Protein AF-A0AAU9VLU1-F1 (afdb_monomer_lite)

Structure (mmCIF, N/CA/C/O backbone):
data_AF-A0AAU9VLU1-F1
#
_entry.id   AF-A0AAU9VLU1-F1
#
loop_
_atom_site.group_PDB
_atom_site.id
_atom_site.type_symbol
_atom_site.label_atom_id
_atom_site.label_alt_id
_atom_site.label_comp_id
_atom_site.label_asym_id
_atom_site.label_entity_id
_atom_site.label_seq_id
_atom_site.pdbx_PDB_ins_code
_atom_site.Cartn_x
_atom_site.Cartn_y
_atom_site.Cartn_z
_atom_site.occupancy
_atom_site.B_iso_or_equiv
_atom_site.auth_seq_id
_atom_site.auth_comp_id
_atom_site.auth_asym_id
_atom_site.auth_atom_id
_atom_site.pdbx_PDB_model_num
ATOM 1 N N . MET A 1 1 ? -12.026 -41.569 -34.633 1.00 45.94 1 MET A N 1
ATOM 2 C CA . MET A 1 1 ? -11.075 -40.482 -34.944 1.00 45.94 1 MET A CA 1
ATOM 3 C C . MET A 1 1 ? -11.549 -39.286 -34.138 1.00 45.94 1 MET A C 1
ATOM 5 O O . MET A 1 1 ? -12.694 -38.898 -34.316 1.00 45.94 1 MET A O 1
ATOM 9 N N . GLY A 1 2 ? -10.777 -38.897 -33.122 1.00 48.69 2 GLY A N 1
ATOM 10 C CA . GLY A 1 2 ? -11.217 -38.041 -32.017 1.00 48.69 2 GLY A CA 1
ATOM 11 C C . GLY A 1 2 ? -11.363 -36.561 -32.369 1.00 48.69 2 GLY A C 1
ATOM 12 O O . GLY A 1 2 ? -10.713 -36.063 -33.282 1.00 48.69 2 GLY A O 1
ATOM 13 N N . ASP A 1 3 ? -12.244 -35.930 -31.598 1.00 53.78 3 ASP A N 1
ATOM 14 C CA . ASP A 1 3 ? -12.655 -34.528 -31.544 1.00 53.78 3 ASP A CA 1
ATOM 15 C C . ASP A 1 3 ? -11.486 -33.529 -31.450 1.00 53.78 3 ASP A C 1
ATOM 17 O O . ASP A 1 3 ? -10.465 -33.808 -30.815 1.00 53.78 3 ASP A O 1
ATOM 21 N N . SER A 1 4 ? -11.628 -32.350 -32.058 1.00 56.72 4 SER A N 1
ATOM 22 C CA . SER A 1 4 ? -10.764 -31.198 -31.774 1.00 56.72 4 SER A CA 1
ATOM 23 C C . SER A 1 4 ? -11.540 -29.894 -31.945 1.00 56.72 4 SER A C 1
ATOM 25 O O . SER A 1 4 ? -11.464 -29.231 -32.975 1.00 56.72 4 SER A O 1
ATOM 27 N N . GLY A 1 5 ? -12.300 -29.557 -30.904 1.00 48.59 5 GLY A N 1
ATOM 28 C CA . GLY A 1 5 ? -11.859 -28.491 -30.002 1.00 48.59 5 GLY A CA 1
ATOM 29 C C . GLY A 1 5 ? -11.892 -27.062 -30.545 1.00 48.59 5 GLY A C 1
ATOM 30 O O . GLY A 1 5 ? -10.922 -26.573 -31.120 1.00 48.59 5 GLY A O 1
ATOM 31 N N . ASP A 1 6 ? -13.003 -26.395 -30.234 1.00 53.22 6 ASP A N 1
ATOM 32 C CA . ASP A 1 6 ? -13.190 -24.950 -30.076 1.00 53.22 6 ASP A CA 1
ATOM 33 C C . ASP A 1 6 ? -11.903 -24.186 -29.698 1.00 53.22 6 ASP A C 1
ATOM 35 O O . ASP A 1 6 ? -11.268 -24.463 -28.679 1.00 53.22 6 ASP A O 1
ATOM 39 N N . SER A 1 7 ? -11.526 -23.192 -30.505 1.00 49.41 7 SER A N 1
ATOM 40 C CA . SER A 1 7 ? -10.550 -22.174 -30.106 1.00 49.41 7 SER A CA 1
ATOM 41 C C . SER A 1 7 ? -11.283 -20.877 -29.803 1.00 49.41 7 SER A C 1
ATOM 43 O O . SER A 1 7 ? -11.430 -19.993 -30.646 1.00 49.41 7 SER A O 1
ATOM 45 N N . SER A 1 8 ? -11.750 -20.807 -28.560 1.00 53.22 8 SER A N 1
ATOM 46 C CA . SER A 1 8 ? -12.247 -19.615 -27.889 1.00 53.22 8 SER A CA 1
ATOM 47 C C . SER A 1 8 ? -11.274 -18.437 -28.021 1.00 53.22 8 SER A C 1
ATOM 49 O O . SER A 1 8 ? -10.106 -18.498 -27.634 1.00 53.22 8 SER A O 1
ATOM 51 N N . SER A 1 9 ? -11.798 -17.336 -28.555 1.00 54.66 9 SER A N 1
ATOM 52 C CA . SER A 1 9 ? -11.128 -16.045 -28.687 1.00 54.66 9 SER A CA 1
ATOM 53 C C . SER A 1 9 ? -10.957 -15.408 -27.301 1.00 54.66 9 SER A C 1
ATOM 55 O O . SER A 1 9 ? -11.926 -14.937 -26.707 1.00 54.66 9 SER A O 1
ATOM 57 N N . ALA A 1 10 ? -9.740 -15.416 -26.754 1.00 47.88 10 ALA A N 1
ATOM 58 C CA . ALA A 1 10 ? -9.431 -14.739 -25.497 1.00 47.88 10 ALA A CA 1
ATOM 59 C C . ALA A 1 10 ? -8.811 -13.366 -25.786 1.00 47.88 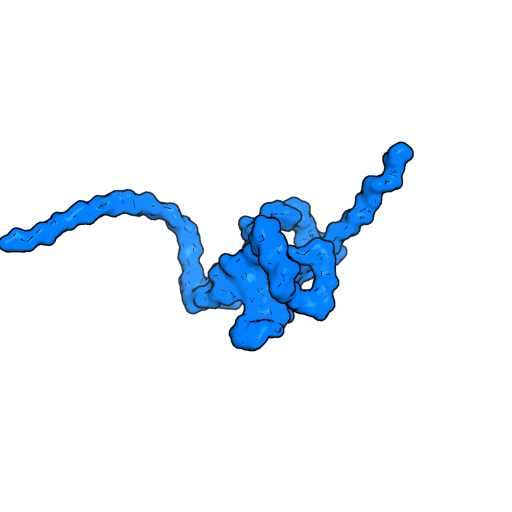10 ALA A C 1
ATOM 61 O O . ALA A 1 10 ? -7.685 -13.263 -26.272 1.00 47.88 10 ALA A O 1
ATOM 62 N N . SER A 1 11 ? -9.573 -12.311 -25.492 1.00 45.94 11 SER A N 1
ATOM 63 C CA . SER A 1 11 ? -9.161 -10.910 -25.584 1.00 45.94 11 SER A CA 1
ATOM 64 C C . SER A 1 11 ? -7.858 -10.645 -24.827 1.00 45.94 11 SER A C 1
ATOM 66 O O . SER A 1 11 ? -7.771 -10.776 -23.605 1.00 45.94 11 SER A O 1
ATOM 68 N N . ASP A 1 12 ? -6.848 -10.235 -25.585 1.00 46.19 12 ASP A N 1
ATOM 69 C CA . ASP A 1 12 ? -5.467 -10.023 -25.167 1.00 46.19 12 ASP A CA 1
ATOM 70 C C . ASP A 1 12 ? -5.329 -8.640 -24.486 1.00 46.19 12 ASP A C 1
ATOM 72 O O . ASP A 1 12 ? -4.821 -7.673 -25.057 1.00 46.19 12 ASP A O 1
ATOM 76 N N . CYS A 1 13 ? -5.833 -8.507 -23.253 1.00 46.66 13 CYS A N 1
ATOM 77 C CA . CYS A 1 13 ? -5.580 -7.337 -22.401 1.00 46.66 13 CYS A CA 1
ATOM 78 C C . CYS A 1 13 ? -4.124 -7.371 -21.908 1.00 46.66 13 CYS A C 1
ATOM 80 O O . CYS A 1 13 ? -3.831 -7.812 -20.796 1.00 46.66 13 CYS A O 1
ATOM 82 N N . ARG A 1 14 ? -3.189 -6.921 -22.751 1.00 46.72 14 ARG A N 1
ATOM 83 C CA . ARG A 1 14 ? -1.751 -6.894 -22.447 1.00 46.72 14 ARG A CA 1
ATOM 84 C C . ARG A 1 14 ? -1.408 -5.832 -21.403 1.00 46.72 14 ARG A C 1
ATOM 86 O O . ARG A 1 14 ? -0.937 -4.745 -21.729 1.00 46.72 14 ARG A O 1
ATOM 93 N N . SER A 1 15 ? -1.577 -6.160 -20.125 1.00 54.78 15 SER A N 1
ATOM 94 C CA . SER A 1 15 ? -0.787 -5.509 -19.077 1.00 54.78 15 SER A CA 1
ATOM 95 C C . SER A 1 15 ? 0.694 -5.868 -19.285 1.00 54.78 15 SER A C 1
ATOM 97 O O . SER A 1 15 ? 0.991 -7.029 -19.577 1.00 54.78 15 SER A O 1
ATOM 99 N N . PRO A 1 16 ? 1.641 -4.917 -19.169 1.00 56.31 16 PRO A N 1
ATOM 100 C CA . PRO A 1 16 ? 3.058 -5.206 -19.359 1.00 56.31 16 PRO A CA 1
ATOM 101 C C . PRO A 1 16 ? 3.512 -6.258 -18.342 1.00 56.31 16 PRO A C 1
ATOM 103 O O . PRO A 1 16 ? 3.607 -5.988 -17.145 1.00 56.31 16 P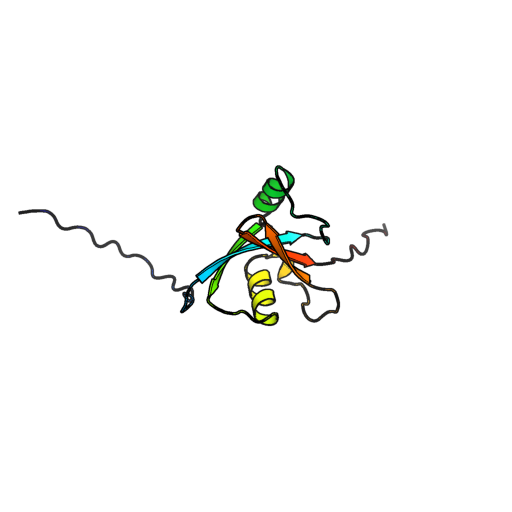RO A O 1
ATOM 106 N N . GLN A 1 17 ? 3.774 -7.476 -18.818 1.00 53.84 17 GLN A N 1
ATOM 107 C CA . GLN A 1 17 ? 4.295 -8.539 -17.968 1.00 53.84 17 GLN A CA 1
ATOM 108 C C . GLN A 1 17 ? 5.748 -8.220 -17.584 1.00 53.84 17 GLN A C 1
ATOM 110 O O . GLN A 1 17 ? 6.563 -7.893 -18.456 1.00 53.84 17 GLN A O 1
ATOM 115 N N . PRO A 1 18 ? 6.106 -8.300 -16.292 1.00 53.09 18 PRO A N 1
ATOM 116 C CA . PRO A 1 18 ? 7.460 -8.008 -15.850 1.00 53.09 18 PRO A CA 1
ATOM 117 C C . PRO A 1 18 ? 8.455 -9.016 -16.445 1.00 53.09 18 PRO A C 1
ATOM 119 O O . PRO A 1 18 ? 8.353 -10.220 -16.221 1.00 53.09 18 PRO A O 1
ATOM 122 N N . LYS A 1 19 ? 9.456 -8.525 -17.187 1.00 52.19 19 LYS A N 1
ATOM 123 C CA . LYS A 1 19 ? 10.571 -9.338 -17.702 1.00 52.19 19 LYS A CA 1
ATOM 124 C C . LYS A 1 19 ? 11.541 -9.664 -16.554 1.00 52.19 19 LYS A C 1
ATOM 126 O O . LYS A 1 19 ? 12.410 -8.860 -16.234 1.00 52.19 19 LYS A O 1
ATOM 131 N N . GLY A 1 20 ? 11.377 -10.817 -15.901 1.00 60.84 20 GLY A N 1
ATOM 132 C CA . GLY A 1 20 ? 12.269 -11.313 -14.838 1.00 60.84 20 GLY A CA 1
ATOM 133 C C . GLY A 1 20 ? 11.544 -12.142 -13.771 1.00 60.84 20 GLY A C 1
ATOM 134 O O . GLY A 1 20 ? 10.331 -12.312 -13.839 1.00 60.84 20 GLY A O 1
ATOM 135 N N . ARG A 1 21 ? 12.271 -12.654 -12.760 1.00 65.44 21 ARG A N 1
ATOM 136 C CA . ARG A 1 21 ? 11.649 -13.325 -11.599 1.00 65.44 21 ARG A CA 1
ATOM 137 C C . ARG A 1 21 ? 10.735 -12.328 -10.877 1.00 65.44 21 ARG A C 1
ATOM 139 O O . ARG A 1 21 ? 11.219 -11.436 -10.177 1.00 65.44 21 ARG A O 1
ATOM 146 N N . SER A 1 22 ? 9.426 -12.468 -11.059 1.00 68.31 22 SER A N 1
ATOM 147 C CA . SER A 1 22 ? 8.429 -11.699 -10.321 1.00 68.31 22 SER A CA 1
ATOM 148 C C . SER A 1 22 ? 8.357 -12.210 -8.889 1.00 68.31 22 SER A C 1
ATOM 150 O O . SER A 1 22 ? 8.194 -13.407 -8.657 1.00 68.31 22 SER A O 1
ATOM 152 N N . THR A 1 23 ? 8.471 -11.312 -7.917 1.00 75.00 23 THR A N 1
ATOM 153 C CA . THR A 1 23 ? 8.193 -11.628 -6.517 1.00 75.00 23 THR A CA 1
ATOM 154 C C . THR A 1 23 ? 6.895 -10.949 -6.117 1.00 75.00 23 THR A C 1
ATOM 156 O O . THR A 1 23 ? 6.774 -9.733 -6.251 1.00 75.00 23 THR A O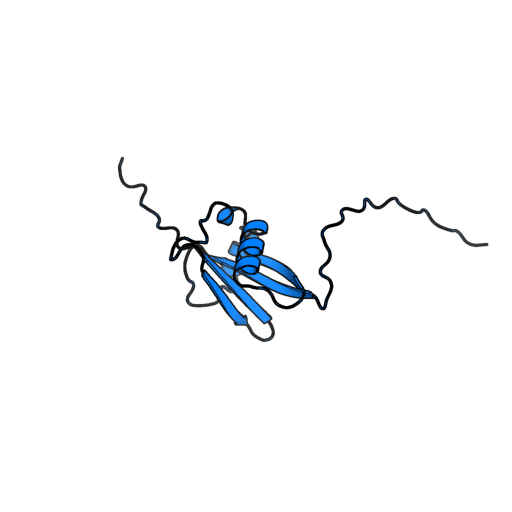 1
ATOM 159 N N . ASN A 1 24 ? 5.948 -11.714 -5.581 1.00 79.94 24 ASN A N 1
ATOM 160 C CA . ASN A 1 24 ? 4.743 -11.143 -4.990 1.00 79.94 24 ASN A CA 1
ATOM 161 C C . ASN A 1 24 ? 5.093 -10.459 -3.672 1.00 79.94 24 ASN A C 1
ATOM 163 O O . ASN A 1 24 ? 5.747 -11.046 -2.803 1.00 79.94 24 ASN A O 1
ATOM 167 N N . LYS A 1 25 ? 4.683 -9.199 -3.541 1.00 82.06 25 LYS A N 1
ATOM 168 C CA . LYS A 1 25 ? 4.833 -8.403 -2.328 1.00 82.06 25 LYS A CA 1
ATOM 169 C C . LYS A 1 25 ? 3.471 -7.942 -1.862 1.00 82.06 25 LYS A C 1
ATOM 171 O O . LYS A 1 25 ? 2.684 -7.437 -2.654 1.00 82.06 25 LYS A O 1
ATOM 176 N N . VAL A 1 26 ? 3.239 -8.050 -0.563 1.00 86.69 26 VAL A N 1
ATOM 177 C CA . VAL A 1 26 ? 2.004 -7.555 0.034 1.00 86.69 26 VAL A CA 1
ATOM 178 C C . VAL A 1 26 ? 2.214 -6.116 0.475 1.00 86.69 26 VAL A C 1
ATOM 180 O O . VAL A 1 26 ? 3.121 -5.833 1.264 1.00 86.69 26 VAL A O 1
ATOM 183 N N . PHE A 1 27 ? 1.371 -5.217 -0.014 1.00 88.31 27 PHE A N 1
ATOM 184 C CA . PHE A 1 27 ? 1.309 -3.826 0.402 1.00 88.31 27 PHE A CA 1
ATOM 185 C C . PHE A 1 27 ? 0.115 -3.608 1.324 1.00 88.31 27 PHE A C 1
ATOM 187 O O . PHE A 1 27 ? -0.991 -4.077 1.052 1.00 88.31 27 PHE A O 1
ATOM 194 N N . ILE A 1 28 ? 0.342 -2.875 2.411 1.00 88.69 28 ILE A N 1
ATOM 195 C CA . ILE A 1 28 ? -0.674 -2.549 3.411 1.00 88.69 28 ILE A CA 1
ATOM 196 C C . ILE A 1 28 ? -0.716 -1.036 3.566 1.00 88.69 28 ILE A C 1
ATOM 198 O O . ILE A 1 28 ? 0.262 -0.438 4.013 1.00 88.69 28 ILE A O 1
ATOM 202 N N . TRP A 1 29 ? -1.847 -0.421 3.237 1.00 88.69 29 TRP A N 1
ATOM 203 C CA . TRP A 1 29 ? -2.060 1.005 3.434 1.00 88.69 29 TRP A CA 1
ATOM 204 C C . TRP A 1 29 ? -2.684 1.297 4.799 1.00 88.69 29 TRP A C 1
ATOM 206 O O . TRP A 1 29 ? -3.784 0.851 5.131 1.00 88.69 29 TRP A O 1
ATOM 216 N N . LEU A 1 30 ? -1.977 2.108 5.581 1.00 85.38 30 LEU A N 1
ATOM 217 C CA . LEU A 1 30 ? -2.402 2.603 6.877 1.00 85.38 30 LEU A CA 1
ATOM 218 C C . LEU A 1 30 ? -2.459 4.135 6.863 1.00 85.38 30 LEU A C 1
ATOM 220 O O . LEU A 1 30 ? -1.572 4.805 6.334 1.00 85.38 30 LEU A O 1
ATOM 224 N N . LYS A 1 31 ? -3.498 4.693 7.489 1.00 78.69 31 LYS A N 1
ATOM 225 C CA . LYS A 1 31 ? -3.630 6.146 7.703 1.00 78.69 31 LYS A CA 1
ATOM 226 C C . LYS A 1 31 ? -2.629 6.691 8.721 1.00 78.69 31 LYS A C 1
ATOM 228 O O . LYS A 1 31 ? -2.355 7.878 8.770 1.00 78.69 31 LYS A O 1
ATOM 233 N N . GLU A 1 32 ? -2.079 5.811 9.544 1.00 75.69 32 GLU A N 1
ATOM 234 C CA . GLU A 1 32 ? -1.111 6.157 10.570 1.00 75.69 32 GLU A CA 1
ATOM 235 C C . GLU A 1 32 ? 0.037 5.158 10.552 1.00 75.69 32 GLU A C 1
ATOM 237 O O . GLU A 1 32 ? -0.084 4.035 10.053 1.00 75.69 32 GLU A O 1
ATOM 242 N N . LYS A 1 33 ? 1.174 5.567 11.109 1.00 72.50 33 LYS A N 1
ATOM 243 C CA . LYS A 1 33 ? 2.316 4.676 11.272 1.00 72.50 33 LYS A CA 1
ATOM 244 C C . LYS A 1 33 ? 1.969 3.609 12.310 1.00 72.50 33 LYS A C 1
ATOM 246 O O . LYS A 1 33 ? 1.887 3.907 13.500 1.00 72.50 33 LYS A O 1
ATOM 251 N N . ALA A 1 34 ? 1.815 2.358 11.883 1.00 68.38 34 ALA A N 1
ATOM 252 C CA . ALA A 1 34 ? 1.621 1.266 12.827 1.00 68.38 34 ALA A CA 1
ATOM 253 C C . ALA A 1 34 ? 2.934 0.852 13.494 1.00 68.38 34 ALA A C 1
ATOM 255 O O . ALA A 1 34 ? 3.982 0.753 12.850 1.00 68.38 34 ALA A O 1
ATOM 256 N N . LYS A 1 35 ? 2.844 0.563 14.796 1.00 71.12 35 LYS A N 1
ATOM 257 C CA . LYS A 1 35 ? 3.938 -0.004 15.600 1.00 71.12 35 LYS A CA 1
ATOM 258 C C . LYS A 1 35 ? 4.185 -1.483 15.281 1.00 71.12 35 LYS A C 1
ATOM 260 O O . LYS A 1 35 ? 5.284 -1.980 15.490 1.00 71.12 35 LYS A O 1
ATOM 265 N N . CYS A 1 36 ? 3.169 -2.183 14.780 1.00 73.06 36 CYS A N 1
ATOM 266 C CA . CYS A 1 36 ? 3.226 -3.598 14.438 1.00 73.06 36 CYS A CA 1
ATOM 267 C C . CYS A 1 36 ? 2.411 -3.900 13.175 1.00 73.06 36 CYS A C 1
ATOM 269 O O . CYS A 1 36 ? 1.524 -3.141 12.785 1.00 73.06 36 CYS A O 1
ATOM 271 N N . THR A 1 37 ? 2.706 -5.030 12.533 1.00 78.44 37 THR A N 1
ATOM 272 C CA . THR A 1 37 ? 1.894 -5.540 11.427 1.00 78.44 37 THR A CA 1
ATOM 273 C C . THR A 1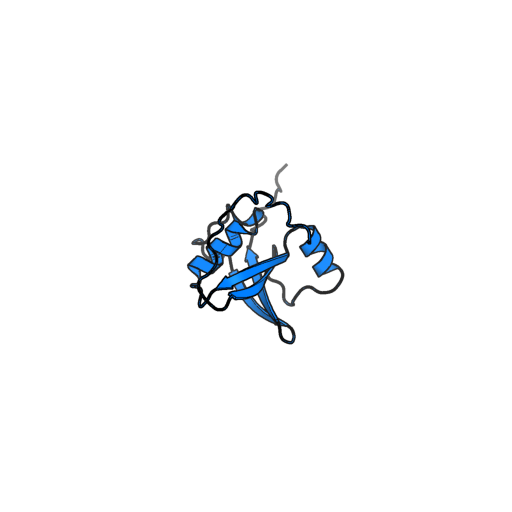 37 ? 0.485 -5.894 11.929 1.00 78.44 37 THR A C 1
ATOM 275 O O . THR A 1 37 ? 0.383 -6.680 12.875 1.00 78.44 37 THR A O 1
ATOM 278 N N . PRO A 1 38 ? -0.591 -5.382 11.300 1.00 80.88 38 PRO A N 1
ATOM 279 C CA . PRO A 1 38 ? -1.962 -5.773 11.626 1.00 80.88 38 PRO A CA 1
ATOM 280 C C . PRO A 1 38 ? -2.165 -7.287 11.478 1.00 80.88 38 PRO A C 1
ATOM 282 O O . PRO A 1 38 ? -1.681 -7.887 10.520 1.00 80.88 38 PRO A O 1
ATOM 285 N N . ARG A 1 39 ? -2.895 -7.912 12.408 1.00 81.19 39 ARG A N 1
ATOM 286 C CA . ARG A 1 39 ? -3.210 -9.353 12.391 1.00 81.19 39 ARG A CA 1
ATOM 287 C C . ARG A 1 39 ? -4.674 -9.595 12.719 1.00 81.19 39 ARG A C 1
ATOM 289 O O . ARG A 1 39 ? -5.317 -8.721 13.290 1.00 81.19 39 ARG A O 1
ATOM 296 N N . GLY A 1 40 ? -5.176 -10.785 12.392 1.00 87.56 40 GLY A N 1
ATOM 297 C CA . GLY A 1 40 ? -6.537 -11.202 12.730 1.00 87.56 40 GLY A CA 1
ATOM 298 C C . GLY A 1 40 ? -7.585 -10.248 12.163 1.00 87.56 40 GLY A C 1
ATOM 299 O O . GLY A 1 40 ? -7.515 -9.859 10.998 1.00 87.56 40 GLY A O 1
ATOM 300 N N . ASN A 1 41 ? -8.539 -9.838 12.997 1.00 88.44 41 ASN A N 1
ATOM 301 C CA . ASN A 1 41 ? -9.641 -8.979 12.570 1.00 88.44 41 ASN A CA 1
ATOM 302 C C . ASN A 1 41 ? -9.181 -7.639 11.937 1.00 88.44 41 ASN A C 1
ATOM 304 O O . ASN A 1 41 ? -9.658 -7.319 10.850 1.00 88.44 41 ASN A O 1
ATOM 308 N N . PRO A 1 42 ? -8.198 -6.895 12.495 1.00 87.19 42 PRO A N 1
ATOM 309 C CA . PRO A 1 42 ? -7.600 -5.737 11.821 1.00 87.19 42 PRO A CA 1
ATOM 310 C C . PRO A 1 42 ? -7.143 -5.981 10.376 1.00 87.19 42 PRO A C 1
ATOM 312 O O . PRO A 1 42 ? -7.390 -5.146 9.509 1.00 87.19 42 PRO A O 1
ATOM 315 N N . TRP A 1 43 ? -6.506 -7.123 10.094 1.00 88.00 43 TRP A N 1
ATOM 316 C CA . TRP A 1 43 ? -6.098 -7.475 8.730 1.00 88.00 4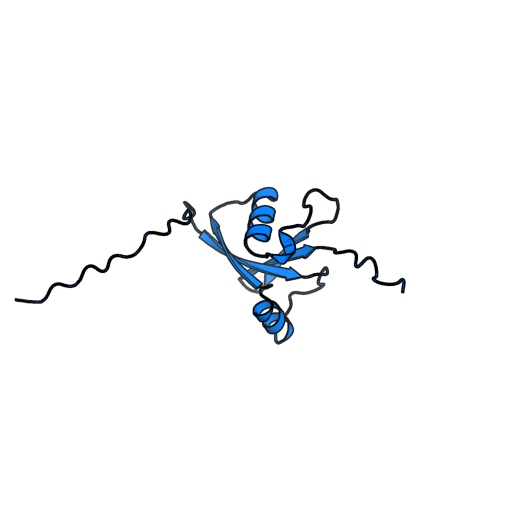3 TRP A CA 1
ATOM 317 C C . TRP A 1 43 ? -7.309 -7.656 7.815 1.00 88.00 43 TRP A C 1
ATOM 319 O O . TRP A 1 43 ? -7.344 -7.118 6.710 1.00 88.00 43 TRP A O 1
ATOM 329 N N . VAL A 1 44 ? -8.323 -8.382 8.293 1.00 89.19 44 VAL A N 1
ATOM 330 C CA . VAL A 1 44 ? -9.562 -8.633 7.545 1.00 89.19 44 VAL A CA 1
ATOM 331 C C . VAL A 1 44 ? -10.272 -7.322 7.212 1.00 89.19 44 VAL A C 1
ATOM 333 O O . VAL A 1 44 ? -10.702 -7.138 6.076 1.00 89.19 44 VAL A O 1
ATOM 336 N N . LEU A 1 45 ? -10.348 -6.388 8.163 1.00 90.50 45 LEU A N 1
ATOM 337 C CA . LEU A 1 45 ? -10.951 -5.071 7.949 1.00 90.50 45 LEU A CA 1
ATOM 338 C C . LEU A 1 45 ? -10.181 -4.243 6.915 1.00 90.50 45 LEU A C 1
ATOM 340 O O . LEU A 1 45 ? -10.793 -3.638 6.036 1.00 90.50 45 LEU A O 1
ATOM 344 N N . LEU A 1 46 ? -8.846 -4.248 6.974 1.00 89.56 46 LEU A N 1
ATOM 345 C CA . LEU A 1 46 ? -8.017 -3.568 5.977 1.00 89.56 46 LEU A CA 1
ATOM 346 C C . LEU A 1 46 ? -8.195 -4.178 4.584 1.00 89.56 46 LEU A C 1
ATOM 348 O O . LEU A 1 46 ? -8.326 -3.436 3.614 1.00 89.56 46 LEU A O 1
ATOM 352 N N . ASN A 1 47 ? -8.242 -5.508 4.486 1.00 90.31 47 ASN A N 1
ATOM 353 C CA . ASN A 1 47 ? -8.433 -6.199 3.215 1.00 90.31 47 ASN A CA 1
ATOM 354 C C . ASN A 1 47 ? -9.817 -5.896 2.613 1.00 90.31 47 ASN A C 1
ATOM 356 O O . ASN A 1 47 ? -9.914 -5.497 1.455 1.00 90.31 47 ASN A O 1
ATOM 360 N N . ARG A 1 48 ? -10.883 -5.958 3.426 1.00 90.25 48 ARG A N 1
ATOM 361 C CA . ARG A 1 48 ? -12.246 -5.560 3.020 1.00 90.25 48 ARG A CA 1
ATOM 362 C C . ARG A 1 48 ? -12.319 -4.104 2.559 1.00 90.25 48 ARG A C 1
ATOM 364 O O . ARG A 1 48 ? -13.042 -3.799 1.621 1.00 90.25 48 ARG A O 1
ATOM 371 N N . GLY A 1 49 ? -11.550 -3.217 3.190 1.00 88.25 49 GLY A N 1
ATOM 372 C CA . GLY A 1 49 ? -11.436 -1.811 2.799 1.00 88.25 49 GLY A CA 1
ATOM 373 C C . GLY A 1 49 ? -10.522 -1.548 1.597 1.00 88.25 49 GLY A C 1
ATOM 374 O O . GLY A 1 49 ? -10.211 -0.388 1.333 1.00 88.25 49 GLY A O 1
ATOM 375 N N . GLY A 1 50 ? -10.023 -2.587 0.913 1.00 88.25 50 GLY A N 1
ATOM 376 C CA . GLY A 1 50 ? -9.126 -2.452 -0.239 1.00 88.25 50 GLY A CA 1
ATOM 377 C C . GLY A 1 50 ? -7.728 -1.926 0.105 1.00 88.25 50 GLY A C 1
ATOM 378 O O . GLY A 1 50 ? -7.007 -1.474 -0.782 1.00 88.25 50 GLY A O 1
ATOM 379 N N . ARG A 1 51 ? -7.337 -1.971 1.384 1.00 89.88 51 ARG A N 1
ATOM 380 C CA . ARG A 1 51 ? -6.053 -1.461 1.893 1.00 89.88 51 ARG A CA 1
ATOM 381 C C . ARG A 1 51 ? -4.975 -2.530 2.027 1.00 89.88 51 ARG A C 1
ATOM 383 O O . ARG A 1 51 ? -3.888 -2.228 2.507 1.00 89.88 51 ARG A O 1
ATOM 390 N N . VAL A 1 52 ? -5.257 -3.755 1.600 1.00 90.38 52 VAL A N 1
ATOM 391 C CA . VAL A 1 52 ? -4.266 -4.823 1.439 1.00 90.38 52 VAL A CA 1
ATOM 392 C C . VAL A 1 52 ? -4.259 -5.220 -0.031 1.00 90.38 52 VAL A C 1
ATOM 394 O O . VAL A 1 52 ? -5.319 -5.470 -0.602 1.00 90.38 52 VAL A O 1
ATOM 397 N N . LYS A 1 53 ? -3.080 -5.229 -0.655 1.00 89.81 53 LYS A N 1
ATOM 398 C CA . LYS A 1 53 ? -2.908 -5.587 -2.067 1.00 89.81 53 LYS A CA 1
ATOM 399 C C . LYS A 1 53 ? -1.668 -6.445 -2.250 1.00 89.81 53 LYS A C 1
ATOM 401 O O . LYS A 1 53 ? -0.586 -6.061 -1.811 1.00 89.81 53 LYS A O 1
ATOM 406 N N . ASP A 1 54 ? -1.825 -7.562 -2.944 1.00 88.25 54 ASP A N 1
ATOM 407 C CA . ASP A 1 54 ? -0.705 -8.347 -3.448 1.00 88.25 54 ASP A CA 1
ATOM 408 C C . ASP A 1 54 ? -0.282 -7.784 -4.802 1.00 88.25 54 ASP A C 1
ATOM 410 O O . ASP A 1 54 ? -1.061 -7.768 -5.753 1.00 88.25 54 ASP A O 1
ATOM 414 N N . VAL A 1 55 ? 0.950 -7.289 -4.878 1.00 85.69 55 VAL A N 1
ATOM 415 C CA . VAL A 1 55 ? 1.512 -6.684 -6.084 1.00 85.69 55 VAL A CA 1
ATOM 416 C C . VAL A 1 55 ? 2.716 -7.505 -6.520 1.00 85.69 55 VAL A C 1
ATOM 418 O O . VAL A 1 55 ? 3.694 -7.661 -5.781 1.00 85.69 55 VAL A O 1
ATOM 421 N N . ALA A 1 56 ? 2.645 -8.034 -7.737 1.00 82.19 56 ALA A N 1
ATOM 422 C CA . ALA A 1 56 ? 3.773 -8.690 -8.376 1.00 82.19 56 ALA A CA 1
ATOM 423 C C . ALA A 1 56 ? 4.776 -7.629 -8.840 1.00 82.19 56 ALA A C 1
ATOM 425 O O . ALA A 1 56 ? 4.449 -6.771 -9.657 1.00 82.19 56 ALA A O 1
ATOM 426 N N . ILE A 1 57 ? 6.008 -7.693 -8.333 1.00 77.50 57 ILE A N 1
ATOM 427 C CA . ILE A 1 57 ? 7.098 -6.812 -8.769 1.00 77.50 57 ILE A CA 1
ATOM 428 C C . ILE A 1 57 ? 8.217 -7.634 -9.411 1.00 77.50 57 ILE A C 1
ATOM 430 O O . ILE A 1 57 ? 8.625 -8.667 -8.879 1.00 77.50 57 ILE A O 1
ATOM 434 N N . GLY A 1 58 ? 8.710 -7.199 -10.571 1.00 73.81 58 GLY A N 1
ATOM 435 C CA . GLY A 1 58 ? 9.839 -7.825 -11.268 1.00 73.81 58 GLY A CA 1
ATOM 436 C C . GLY A 1 58 ? 11.170 -7.109 -11.025 1.00 73.81 58 GLY A C 1
ATOM 437 O O . GLY A 1 58 ? 11.293 -5.925 -11.308 1.00 73.81 58 GLY A O 1
ATOM 438 N N . GLY A 1 59 ? 12.197 -7.824 -10.563 1.00 73.38 59 GLY A N 1
ATOM 439 C CA . GLY A 1 59 ? 13.535 -7.243 -10.385 1.00 73.38 59 GLY A CA 1
ATOM 440 C C . GLY A 1 59 ? 13.631 -6.201 -9.258 1.00 73.38 59 GLY A C 1
ATOM 441 O O . GLY A 1 59 ? 12.841 -6.205 -8.312 1.00 73.38 59 GLY A O 1
ATOM 442 N N . ASN A 1 60 ? 14.643 -5.331 -9.334 1.00 72.50 60 ASN A N 1
ATOM 443 C CA . ASN A 1 60 ? 14.884 -4.281 -8.342 1.00 72.50 60 ASN A CA 1
ATOM 444 C C . ASN A 1 60 ? 14.062 -3.028 -8.672 1.00 72.50 60 ASN A C 1
ATOM 446 O O . ASN A 1 60 ? 14.116 -2.532 -9.794 1.00 72.50 60 ASN A O 1
ATOM 450 N N . TYR A 1 61 ? 13.349 -2.484 -7.683 1.00 74.69 61 TYR A N 1
ATOM 451 C CA . TYR A 1 61 ? 12.562 -1.257 -7.832 1.00 74.69 61 TYR A CA 1
ATOM 452 C C . TYR A 1 61 ? 13.229 -0.077 -7.129 1.00 74.69 61 TYR A C 1
ATOM 454 O O . TYR A 1 61 ? 13.673 -0.189 -5.986 1.00 74.69 61 TYR A O 1
ATOM 462 N N . SER A 1 62 ? 13.242 1.079 -7.796 1.00 82.44 62 SER A N 1
ATOM 463 C CA . SER A 1 62 ? 13.600 2.346 -7.160 1.00 82.44 62 SER A CA 1
ATOM 464 C C . SER A 1 62 ? 12.498 2.800 -6.196 1.00 82.44 62 SER A C 1
ATOM 466 O O . SER A 1 62 ? 11.330 2.425 -6.332 1.00 82.44 62 SER A O 1
ATOM 468 N N . SER A 1 63 ? 12.852 3.659 -5.235 1.00 79.62 63 SER A N 1
ATOM 469 C CA . SER A 1 63 ? 11.877 4.273 -4.320 1.00 79.62 63 SER A CA 1
ATOM 470 C C . SER A 1 63 ? 10.766 5.011 -5.080 1.00 79.62 63 SER A C 1
ATOM 472 O O . SER A 1 63 ? 9.593 4.858 -4.751 1.00 79.62 63 SER A O 1
ATOM 474 N N . ALA A 1 64 ? 11.111 5.739 -6.151 1.00 81.75 64 ALA A N 1
ATOM 475 C CA . ALA A 1 64 ? 10.138 6.433 -6.996 1.00 81.75 64 ALA A CA 1
ATOM 476 C C . ALA A 1 64 ? 9.137 5.458 -7.634 1.00 81.75 64 ALA A C 1
ATOM 478 O O . ALA A 1 64 ? 7.928 5.635 -7.484 1.00 81.75 64 ALA A O 1
ATOM 479 N N . LYS A 1 65 ? 9.630 4.369 -8.238 1.00 82.88 65 LYS A N 1
ATOM 480 C CA . LYS A 1 65 ? 8.768 3.367 -8.874 1.00 82.88 65 LYS A CA 1
ATOM 481 C C . LYS A 1 65 ? 7.883 2.632 -7.861 1.00 82.88 65 LYS A C 1
ATOM 483 O O . LYS A 1 65 ? 6.733 2.328 -8.160 1.00 82.88 65 LYS A O 1
ATOM 488 N N . MET A 1 66 ? 8.376 2.388 -6.644 1.00 83.94 66 MET A N 1
ATOM 489 C CA . MET A 1 66 ? 7.546 1.839 -5.565 1.00 83.94 66 MET A CA 1
ATOM 490 C C . MET A 1 66 ? 6.405 2.780 -5.166 1.00 83.94 66 MET A C 1
ATOM 492 O O . MET A 1 66 ? 5.296 2.316 -4.918 1.00 83.94 66 MET A O 1
ATOM 496 N N . LYS A 1 67 ? 6.647 4.096 -5.116 1.00 83.75 67 LYS A N 1
ATOM 497 C CA . LYS A 1 67 ? 5.589 5.068 -4.814 1.00 83.75 67 LYS A CA 1
ATOM 498 C C . LYS A 1 67 ? 4.530 5.134 -5.921 1.00 83.75 67 LYS A C 1
ATOM 500 O O . LYS A 1 67 ? 3.349 5.239 -5.601 1.00 83.75 67 LYS A O 1
ATOM 505 N N . GLU A 1 68 ? 4.929 5.041 -7.190 1.00 85.12 68 GLU A N 1
ATOM 506 C CA . GLU A 1 68 ? 3.993 4.956 -8.324 1.00 85.12 68 GLU A CA 1
ATOM 507 C C . GLU A 1 68 ? 3.093 3.722 -8.220 1.00 85.12 68 GLU A C 1
ATOM 509 O O . GLU A 1 68 ? 1.873 3.862 -8.220 1.00 85.12 68 GLU A O 1
ATOM 514 N N . LEU A 1 69 ? 3.680 2.537 -8.010 1.00 86.31 69 LEU A N 1
ATOM 515 C CA . LEU A 1 69 ? 2.918 1.294 -7.841 1.00 86.31 69 LEU A CA 1
ATOM 516 C C . LEU A 1 69 ? 1.889 1.391 -6.713 1.00 86.31 69 LEU A C 1
ATOM 518 O O . LEU A 1 69 ? 0.762 0.916 -6.837 1.00 86.31 69 LEU A O 1
ATOM 522 N N . VAL A 1 70 ? 2.270 2.012 -5.597 1.00 86.12 70 VAL A N 1
ATOM 523 C CA . VAL A 1 70 ? 1.359 2.241 -4.476 1.00 86.12 70 VAL A CA 1
ATOM 524 C C . VAL A 1 70 ? 0.178 3.121 -4.900 1.00 86.12 70 VAL A C 1
ATOM 526 O O . VAL A 1 70 ? -0.961 2.791 -4.583 1.00 86.12 70 VAL A O 1
ATOM 529 N N . LYS A 1 71 ? 0.400 4.201 -5.653 1.00 85.25 71 LYS A N 1
ATOM 530 C CA . LYS A 1 71 ? -0.699 5.051 -6.140 1.00 85.25 71 LYS A CA 1
ATOM 531 C C . LYS A 1 71 ? -1.626 4.336 -7.116 1.00 85.25 71 LYS A C 1
ATOM 533 O O . LYS A 1 71 ? -2.835 4.515 -7.032 1.00 85.25 71 LYS A O 1
ATOM 538 N N . GLU A 1 72 ? -1.065 3.525 -8.006 1.00 87.81 72 GLU A N 1
ATOM 539 C CA . GLU A 1 72 ? -1.831 2.740 -8.981 1.00 87.81 72 GLU A CA 1
ATOM 540 C C . GLU A 1 72 ? -2.753 1.719 -8.292 1.00 87.81 72 GLU A C 1
ATOM 542 O O . GLU A 1 72 ? -3.856 1.457 -8.764 1.00 87.81 72 GLU A O 1
ATOM 547 N N . ASN A 1 73 ? -2.326 1.162 -7.153 1.00 88.44 73 ASN A N 1
ATOM 548 C CA . ASN A 1 73 ? -3.054 0.097 -6.457 1.00 88.44 73 ASN A CA 1
ATOM 549 C C . ASN A 1 73 ? -3.970 0.589 -5.324 1.00 88.44 73 ASN A C 1
ATOM 551 O O . ASN A 1 73 ? -4.905 -0.121 -4.940 1.00 88.44 73 ASN A O 1
ATOM 555 N N . PHE A 1 74 ? -3.728 1.788 -4.785 1.00 87.69 74 PHE A N 1
ATOM 556 C CA . PHE A 1 74 ? -4.512 2.378 -3.702 1.00 87.69 74 PHE A CA 1
ATOM 557 C C . PHE A 1 74 ? -5.096 3.722 -4.142 1.00 87.69 74 PHE A C 1
ATOM 559 O O . PHE A 1 74 ? -4.451 4.760 -4.016 1.00 87.69 74 PHE A O 1
ATOM 566 N N . ALA A 1 75 ? -6.354 3.717 -4.594 1.00 82.81 75 ALA A N 1
ATOM 567 C CA . ALA A 1 75 ? -7.044 4.915 -5.088 1.00 82.81 75 ALA A CA 1
ATOM 568 C C . ALA A 1 75 ? -7.017 6.091 -4.092 1.00 82.81 75 ALA A C 1
ATOM 570 O O . ALA A 1 75 ? -6.817 7.237 -4.486 1.00 82.81 75 ALA A O 1
ATOM 571 N N . GLY A 1 76 ? -7.119 5.808 -2.788 1.00 80.38 76 GLY A N 1
ATOM 572 C CA . GLY A 1 76 ? -7.026 6.831 -1.740 1.00 80.38 76 GLY A CA 1
ATOM 573 C C . GLY A 1 76 ? -5.648 7.492 -1.601 1.00 80.38 76 GLY A C 1
ATOM 574 O O . GLY A 1 76 ? -5.512 8.463 -0.870 1.00 80.38 76 GLY A O 1
ATOM 575 N N . LEU A 1 77 ? -4.628 6.997 -2.307 1.00 81.12 77 LEU A N 1
ATOM 576 C CA . LEU A 1 77 ? -3.288 7.580 -2.356 1.00 81.12 77 LEU A CA 1
ATOM 577 C C . LEU A 1 77 ? -2.988 8.307 -3.675 1.00 81.12 77 LEU A C 1
ATOM 579 O O . LEU A 1 77 ? -1.942 8.950 -3.776 1.00 81.12 77 LEU A O 1
ATOM 583 N N . ALA A 1 78 ? -3.875 8.254 -4.674 1.00 80.00 78 ALA A N 1
ATOM 584 C CA . ALA A 1 78 ? -3.628 8.835 -5.997 1.00 80.00 78 ALA A CA 1
ATOM 585 C C . ALA A 1 78 ? -3.315 10.345 -5.925 1.00 80.00 78 ALA A C 1
ATOM 587 O O . ALA A 1 78 ? -2.329 10.810 -6.509 1.00 80.00 78 ALA A O 1
ATOM 588 N N . ALA A 1 79 ? -4.087 11.083 -5.119 1.00 77.69 79 ALA A N 1
ATOM 589 C CA . ALA A 1 79 ? -3.964 12.531 -4.932 1.00 77.69 79 ALA A CA 1
ATOM 590 C C . ALA A 1 79 ? -2.832 12.964 -3.975 1.00 77.69 79 ALA A C 1
ATOM 592 O O . ALA A 1 79 ? -2.590 14.154 -3.799 1.00 77.69 79 ALA A O 1
ATOM 593 N N . VAL A 1 80 ? -2.121 12.025 -3.342 1.00 76.56 80 VAL A N 1
ATOM 594 C CA . VAL A 1 80 ? -1.121 12.346 -2.310 1.00 76.56 80 VAL A CA 1
ATOM 595 C C . VAL A 1 80 ? 0.158 12.882 -2.943 1.00 76.56 80 VAL A C 1
ATOM 597 O O . VAL A 1 80 ? 0.759 12.218 -3.788 1.00 76.56 80 VAL A O 1
ATOM 600 N N . ASP A 1 81 ? 0.629 14.051 -2.515 1.00 73.94 81 ASP A N 1
ATOM 601 C CA . ASP A 1 81 ? 1.932 14.560 -2.948 1.00 73.94 81 ASP A CA 1
ATOM 602 C C . ASP A 1 81 ? 3.078 13.747 -2.312 1.00 73.94 81 ASP A C 1
ATOM 604 O O . ASP A 1 81 ? 3.290 13.739 -1.098 1.00 73.94 81 ASP A O 1
ATOM 608 N N . LEU A 1 82 ? 3.824 13.047 -3.168 1.00 66.69 82 LEU A N 1
ATOM 609 C CA . LEU A 1 82 ? 4.923 12.148 -2.811 1.00 66.69 82 LEU A CA 1
ATOM 610 C C . LEU A 1 82 ? 6.246 12.863 -2.534 1.00 66.69 82 LEU A C 1
ATOM 612 O O . LEU A 1 82 ? 7.158 12.245 -1.963 1.00 66.69 82 LEU A O 1
ATOM 616 N N . ASN A 1 83 ? 6.357 14.108 -2.997 1.00 68.62 83 ASN A N 1
ATOM 617 C CA . ASN A 1 83 ? 7.537 14.955 -2.870 1.00 68.62 83 ASN A CA 1
ATOM 618 C C . ASN A 1 83 ? 7.446 15.841 -1.626 1.00 68.62 83 ASN A C 1
ATOM 620 O O . ASN A 1 83 ? 8.467 16.301 -1.112 1.00 68.62 83 ASN A O 1
ATOM 624 N N . ARG A 1 84 ? 6.237 16.013 -1.077 1.00 69.12 84 ARG A N 1
ATOM 625 C CA . ARG A 1 84 ? 6.033 16.667 0.211 1.00 69.12 84 ARG A CA 1
ATOM 626 C C . ARG A 1 84 ? 6.726 15.878 1.321 1.00 69.12 84 ARG A C 1
ATOM 628 O O . ARG A 1 84 ? 6.504 14.677 1.507 1.00 69.12 84 ARG A O 1
ATOM 635 N N . LYS A 1 85 ? 7.553 16.569 2.107 1.00 60.19 85 LYS A N 1
ATOM 636 C CA . LYS A 1 85 ? 8.230 16.000 3.279 1.00 60.19 85 LYS A CA 1
ATOM 637 C C . LYS A 1 85 ? 7.179 15.436 4.247 1.00 60.19 85 LYS A C 1
ATOM 639 O O . LYS A 1 85 ? 6.411 16.189 4.834 1.00 60.19 85 LYS A O 1
ATOM 644 N N . GLY A 1 86 ? 7.140 14.109 4.387 1.00 63.03 86 GLY A N 1
ATOM 645 C CA . GLY A 1 86 ? 6.174 13.399 5.236 1.00 63.03 86 GLY A CA 1
ATOM 646 C C . GLY A 1 86 ? 4.879 12.932 4.555 1.00 63.03 86 GLY A C 1
ATOM 647 O O . GLY A 1 86 ? 4.025 12.404 5.259 1.00 63.03 86 GLY A O 1
ATOM 648 N N . GLY A 1 87 ? 4.734 13.081 3.231 1.00 65.38 87 GLY A N 1
ATOM 649 C CA . GLY A 1 87 ? 3.521 12.685 2.500 1.00 65.38 87 GLY A CA 1
ATOM 650 C C . GLY A 1 87 ? 3.299 11.170 2.428 1.00 65.38 87 GLY A C 1
ATOM 651 O O . GLY A 1 87 ? 2.253 10.677 2.827 1.00 65.38 87 GLY A O 1
ATOM 652 N N . LEU A 1 88 ? 4.295 10.398 1.982 1.00 75.06 88 LEU A N 1
ATOM 653 C CA . LEU A 1 88 ? 4.187 8.937 1.888 1.00 75.06 88 LEU A CA 1
ATOM 654 C C . LEU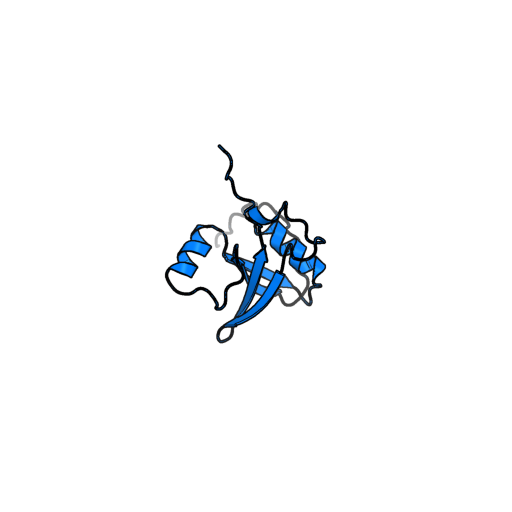 A 1 88 ? 5.460 8.258 2.397 1.00 75.06 88 LEU A C 1
ATOM 656 O O . LEU A 1 88 ? 6.553 8.499 1.884 1.00 75.06 88 LEU A O 1
ATOM 660 N N . SER A 1 89 ? 5.307 7.378 3.383 1.00 78.25 89 SER A N 1
ATOM 661 C CA . SER A 1 89 ? 6.376 6.531 3.912 1.00 78.25 89 SER A CA 1
ATOM 662 C C . SER A 1 89 ? 6.106 5.079 3.549 1.00 78.25 89 SER A C 1
ATOM 664 O O . SER A 1 89 ? 5.069 4.534 3.920 1.00 78.25 89 SER A O 1
ATOM 666 N N . ILE A 1 90 ? 7.052 4.450 2.854 1.00 80.00 90 ILE A N 1
ATOM 667 C CA . ILE A 1 90 ? 7.019 3.018 2.554 1.00 80.00 90 ILE A CA 1
ATOM 668 C C . ILE A 1 90 ? 8.160 2.369 3.323 1.00 80.00 90 ILE A C 1
ATOM 670 O O . ILE A 1 90 ? 9.316 2.758 3.155 1.00 80.00 90 ILE A O 1
ATOM 674 N N . TYR A 1 91 ? 7.848 1.391 4.163 1.00 81.06 91 TYR A N 1
ATOM 675 C CA . TYR A 1 91 ? 8.856 0.629 4.889 1.00 81.06 91 TYR A CA 1
ATOM 676 C C . TYR A 1 91 ? 8.558 -0.860 4.829 1.00 81.06 91 TYR A C 1
ATOM 678 O O . TYR A 1 91 ? 7.407 -1.290 4.764 1.00 81.06 91 TYR A O 1
ATOM 686 N N . GLN A 1 92 ? 9.625 -1.650 4.818 1.00 80.00 92 GLN A N 1
ATOM 687 C CA . GLN A 1 92 ? 9.533 -3.097 4.753 1.00 80.00 92 GLN A CA 1
ATOM 688 C C . GLN A 1 92 ? 9.507 -3.677 6.168 1.00 80.00 92 GLN A C 1
ATOM 690 O O . GLN A 1 92 ? 10.342 -3.329 7.000 1.00 80.00 92 GLN A O 1
ATOM 695 N N . GLN A 1 93 ? 8.589 -4.603 6.423 1.00 76.19 93 GLN A N 1
ATOM 696 C CA . GLN A 1 93 ? 8.518 -5.367 7.662 1.00 76.19 93 GLN A CA 1
ATOM 697 C C . GLN A 1 93 ? 8.579 -6.865 7.351 1.00 76.19 93 GLN A C 1
ATOM 699 O O . GLN A 1 93 ? 7.931 -7.351 6.421 1.00 76.19 93 GLN A O 1
ATOM 704 N N . ILE A 1 94 ? 9.403 -7.598 8.101 1.00 71.44 94 ILE A N 1
ATOM 705 C CA . ILE A 1 94 ? 9.547 -9.050 7.948 1.00 71.44 94 ILE A CA 1
ATOM 706 C C . ILE A 1 94 ? 8.432 -9.735 8.741 1.00 71.44 94 ILE A C 1
ATOM 708 O O . ILE A 1 94 ? 8.199 -9.414 9.906 1.00 71.44 94 ILE A O 1
ATOM 712 N N . TYR A 1 95 ? 7.742 -10.672 8.098 1.00 66.62 95 TYR A N 1
ATOM 713 C CA . TYR A 1 95 ? 6.649 -11.447 8.667 1.00 66.62 95 TYR A CA 1
ATOM 714 C C . TYR A 1 95 ? 6.847 -12.932 8.353 1.00 66.62 95 TYR A C 1
ATOM 716 O O . TYR A 1 95 ? 6.492 -13.399 7.270 1.00 66.62 95 TYR A O 1
ATOM 724 N N . GLY A 1 96 ? 7.440 -13.682 9.287 1.00 69.38 96 GLY A N 1
ATOM 725 C CA . GLY A 1 96 ? 7.855 -15.063 9.020 1.00 69.38 96 GLY A CA 1
ATOM 726 C C . GLY A 1 96 ? 8.759 -15.117 7.782 1.00 69.38 96 GLY A C 1
ATOM 727 O O . GLY A 1 96 ? 9.736 -14.377 7.703 1.00 69.38 96 GLY A O 1
ATOM 728 N N . ASN A 1 97 ? 8.374 -15.913 6.780 1.00 65.00 97 ASN A N 1
ATOM 729 C CA . ASN A 1 97 ? 9.076 -15.994 5.489 1.00 65.00 97 ASN A CA 1
ATOM 730 C C . ASN A 1 97 ? 8.636 -14.925 4.465 1.00 65.00 97 ASN A C 1
ATOM 732 O O . ASN A 1 97 ? 9.183 -14.857 3.365 1.00 65.00 97 ASN A O 1
ATOM 736 N N . SER A 1 98 ? 7.652 -14.084 4.800 1.00 62.44 98 SER A N 1
ATOM 737 C CA . SER A 1 98 ? 7.100 -13.050 3.916 1.00 62.44 98 SER A CA 1
ATOM 738 C C . SER A 1 98 ? 7.665 -11.662 4.222 1.00 62.44 98 SER A C 1
ATOM 740 O O . SER A 1 98 ? 7.984 -11.322 5.361 1.00 62.44 98 SER A O 1
ATOM 742 N N . ARG A 1 99 ? 7.773 -10.822 3.189 1.00 69.81 99 ARG A N 1
ATOM 743 C CA . ARG A 1 99 ? 8.173 -9.411 3.305 1.00 69.81 99 ARG A CA 1
ATOM 744 C C . ARG A 1 99 ? 6.963 -8.541 2.979 1.00 69.81 99 ARG A C 1
ATOM 746 O O . ARG A 1 99 ? 6.490 -8.573 1.845 1.00 69.81 99 ARG A O 1
ATOM 753 N N . LEU A 1 100 ? 6.482 -7.793 3.967 1.00 77.12 100 LEU A N 1
ATOM 754 C CA . LEU A 1 100 ? 5.351 -6.875 3.841 1.00 77.12 100 LEU A CA 1
ATOM 755 C C . LEU A 1 100 ? 5.870 -5.453 3.632 1.00 77.12 100 LEU A C 1
ATOM 757 O O . LEU A 1 100 ? 6.858 -5.061 4.253 1.00 77.12 100 LEU A O 1
ATOM 761 N N . PHE A 1 101 ? 5.189 -4.674 2.801 1.00 80.81 101 PHE A N 1
ATOM 762 C CA . PHE A 1 101 ? 5.440 -3.248 2.638 1.00 80.81 101 PHE A CA 1
ATOM 763 C C . PHE A 1 101 ? 4.306 -2.471 3.284 1.00 80.81 101 PHE A C 1
ATOM 765 O O . PHE A 1 101 ? 3.154 -2.553 2.864 1.00 80.81 101 PHE A O 1
ATOM 772 N N . ILE A 1 102 ? 4.633 -1.719 4.328 1.00 78.50 102 ILE A N 1
ATOM 773 C CA . ILE A 1 102 ? 3.674 -0.848 4.990 1.00 78.50 102 ILE A CA 1
ATOM 774 C C . ILE A 1 102 ? 3.790 0.530 4.361 1.00 78.50 102 ILE A C 1
ATOM 776 O O . ILE A 1 102 ? 4.861 1.136 4.325 1.00 78.50 102 ILE A O 1
ATOM 780 N N . VAL A 1 103 ? 2.655 0.996 3.865 1.00 80.56 103 VAL A N 1
ATOM 781 C CA . VAL A 1 103 ? 2.461 2.298 3.261 1.00 80.56 103 VAL A CA 1
ATOM 782 C C . VAL A 1 103 ? 1.713 3.153 4.271 1.00 80.56 103 VAL A C 1
ATOM 784 O O . VAL A 1 103 ? 0.549 2.898 4.568 1.00 80.56 103 VAL A O 1
ATOM 787 N N . SER A 1 104 ? 2.378 4.170 4.805 1.00 76.31 104 SER A N 1
ATOM 788 C CA . SER A 1 104 ? 1.757 5.162 5.676 1.00 76.31 104 SER A CA 1
ATOM 789 C C . SER A 1 104 ? 1.721 6.512 4.976 1.00 76.31 104 SER A C 1
ATOM 791 O O . SER A 1 104 ? 2.748 6.993 4.496 1.00 76.31 104 SER A O 1
ATOM 793 N N . ASN A 1 105 ? 0.542 7.123 4.937 1.00 73.06 105 ASN A N 1
ATOM 794 C CA . ASN A 1 105 ? 0.385 8.539 4.630 1.00 73.06 105 ASN A CA 1
ATOM 795 C C . ASN A 1 105 ? -0.023 9.242 5.920 1.00 73.06 105 ASN A C 1
ATOM 797 O O . ASN A 1 105 ? -1.022 8.854 6.518 1.00 73.06 105 ASN A O 1
ATOM 801 N N . ARG A 1 106 ? 0.738 10.251 6.349 1.00 64.69 106 ARG A N 1
ATOM 802 C CA . ARG A 1 106 ? 0.318 11.114 7.451 1.00 64.69 106 ARG A CA 1
ATOM 803 C C . ARG A 1 106 ? -0.630 12.163 6.883 1.00 64.69 106 ARG A C 1
ATOM 805 O O . ARG A 1 106 ? -0.230 13.298 6.637 1.00 64.69 106 ARG A O 1
ATOM 812 N N . GLU A 1 107 ? -1.890 11.789 6.707 1.00 56.59 107 GLU A N 1
ATOM 813 C CA . GLU A 1 107 ? -2.946 12.782 6.556 1.00 56.59 107 GLU A CA 1
ATOM 814 C C . GLU A 1 107 ? -2.995 13.539 7.885 1.00 56.59 107 GLU A C 1
ATOM 816 O O . GLU A 1 107 ? -3.376 12.987 8.919 1.00 56.59 107 GLU A O 1
ATOM 821 N N . ARG A 1 108 ? -2.536 14.796 7.907 1.00 48.19 108 ARG A N 1
ATOM 822 C CA . ARG A 1 108 ? -3.011 15.696 8.953 1.00 48.19 108 ARG A CA 1
ATOM 823 C C . ARG A 1 108 ? -4.516 15.764 8.718 1.00 48.19 108 ARG A C 1
ATOM 825 O O . ARG A 1 108 ? -4.948 16.362 7.740 1.00 48.19 108 ARG A O 1
ATOM 832 N N . LEU A 1 109 ? -5.281 15.110 9.587 1.00 45.69 109 LEU A N 1
ATOM 833 C CA . LEU A 1 109 ? -6.644 15.517 9.889 1.00 45.69 109 LEU A CA 1
ATOM 834 C C . LEU A 1 109 ? -6.522 16.949 10.420 1.00 45.69 109 LEU A C 1
ATOM 836 O O . LEU A 1 109 ? -6.411 17.166 11.625 1.00 45.69 109 LEU A O 1
ATOM 840 N N . GLU A 1 110 ? -6.394 17.924 9.518 1.00 46.09 110 GLU A N 1
ATOM 841 C CA . GLU A 1 110 ? -6.789 19.277 9.861 1.00 46.09 110 GLU A CA 1
ATOM 842 C C . GLU A 1 110 ? -8.281 19.169 10.112 1.00 46.09 110 GLU A C 1
ATOM 844 O O . GLU A 1 110 ? -9.058 18.717 9.274 1.00 46.09 110 GLU A O 1
ATOM 849 N N . GLN A 1 111 ? -8.592 19.372 11.379 1.00 42.53 111 GLN A N 1
ATOM 850 C CA . GLN A 1 111 ? -9.883 19.170 11.974 1.00 42.53 111 GLN A CA 1
ATOM 851 C C . GLN A 1 111 ? -10.945 19.898 11.150 1.00 42.53 111 GLN A C 1
ATOM 853 O O . GLN A 1 111 ? -10.874 21.114 10.983 1.00 42.53 111 GLN A O 1
ATOM 858 N N . GLU A 1 112 ? -11.985 19.174 10.741 1.00 41.66 112 GLU A N 1
ATOM 859 C CA . GLU A 1 112 ? -13.327 19.746 10.738 1.00 41.66 112 GLU A CA 1
ATOM 860 C C . GLU A 1 112 ? -13.670 20.113 12.190 1.00 41.66 112 GLU A C 1
ATOM 862 O O . GLU A 1 112 ? -14.295 19.361 12.928 1.00 41.66 112 GLU A O 1
ATOM 867 N N . HIS A 1 113 ? -13.154 21.249 12.644 1.00 47.16 113 HIS A N 1
ATOM 868 C CA . HIS A 1 113 ? -13.621 21.958 13.821 1.00 47.16 113 HIS A CA 1
ATOM 869 C C . HIS A 1 113 ? -13.618 23.439 13.466 1.00 47.16 113 HIS A C 1
ATOM 871 O O . HIS A 1 113 ? -12.655 24.149 13.742 1.00 47.16 113 HIS A O 1
ATOM 877 N N . SER A 1 114 ? -14.691 23.886 12.821 1.00 41.44 114 SER A N 1
ATOM 878 C CA . SER A 1 114 ? -15.338 25.177 13.080 1.00 41.44 114 SER A CA 1
ATOM 879 C C . SER A 1 114 ? -16.689 25.158 12.365 1.00 41.44 114 SER A C 1
ATOM 881 O O . SER A 1 114 ? -16.765 25.390 11.160 1.00 41.44 114 SER A O 1
ATOM 883 N N . LEU A 1 115 ? -17.714 24.761 13.127 1.00 41.81 115 LEU A N 1
ATOM 884 C CA . LEU A 1 115 ? -19.098 25.194 12.921 1.00 41.81 115 LEU A CA 1
ATOM 885 C C . LEU A 1 115 ? -19.187 26.709 13.127 1.00 41.81 115 LEU A C 1
ATOM 887 O O . LEU A 1 115 ? -18.436 27.206 14.000 1.00 41.81 115 LEU A O 1
#

Organism: NCBI:txid46732

Sequence (115 aa):
MGDSGDSSSASDCRSPQPKGRSTNKVFIWLKEKAKCTPRGNPWVLLNRGGRVKDVAIGGNYSSAKMKELVKENFAGLAAVDLNRKGGLSIYQQIYGNSRLFIVSNRERLEQEHSL

Foldseek 3Di:
DDDDDDDDDDDCPDDPDADAPWDWEKEAEDQDDDPDDDDDPRVVVRVVVQRIDTDTDHDDDDPVRVLVVVCVRDVVCVPFDPPPDQAWDWDWDDDPPHIYIYIYGNDPCPDPPDD

pLDDT: mean 71.8, std 14.83, range [41.44, 90.5]

Radius of gyration: 19.15 Å; chains: 1; bounding box: 34×66×50 Å

Secondary structure (DSSP, 8-state):
------------------SS-EEEEEEEEESS--SS---SHHHHHHHHTT-EEEEEEES---HHHHHHHHHHH-GGGTT--SSSTTS-EEEEEEETTEEEEEEE-----------